Protein AF-A0A957TJ78-F1 (afdb_monomer)

Foldseek 3Di:
DDDDPPPPQPFAQFQNDTERQVVLQVQLCPDPFFDGKGWDWDQDPPGRTAIEMETETPDDDDFVRSQVSSCVVDDPRNGHPYYDYDNDFDADPVRHGPVVVVRVVSVVVD

Nearest PDB structures (foldseek):
  5x8g-assembly1_C  TM=9.051E-01  e=8.554E-11  Bacillus subtilis subsp. subtilis str. 168
  5x8g-assembly2_D  TM=8.966E-01  e=1.352E-10  Bacillus subtilis subsp. subtilis str. 168
  3ipl-assembly2_B  TM=8.909E-01  e=4.927E-09  Staphylococcus aureus subsp. aureus N315
  3ipl-assembly1_A  TM=8.862E-01  e=5.615E-09  Staphylococcus aureus subsp. aureus N315
  1amu-assembly1_A  TM=8.824E-01  e=7.190E-08  Brevibacillus brevis

Mean predicted aligned error: 4.7 Å

Radius of gyration: 13.68 Å; Cα contacts (8 Å, |Δi|>4): 188; chains: 1; bounding box: 36×37×31 Å

Secondary structure (DSSP, 8-state):
-----------EEETTEEE-HHHHHHHHTTSTTEEEEEEEEEEETTTEEEEEEEEEESS---HHHHHHHHHTTS-GGG--SEEEE-S---B-TTS-B-HHHHHHHHHHH-

Solvent-accessible surface area (backbone atoms only — not comparable to full-atom values): 6589 Å² total; per-residue (Å²): 139,86,83,82,83,86,79,73,81,77,56,26,45,33,72,89,40,80,33,58,36,67,62,51,27,58,56,50,58,68,39,88,32,38,71,45,60,47,49,47,60,38,83,34,96,88,36,54,17,41,41,32,35,41,35,19,68,72,49,88,76,52,54,66,58,55,39,50,60,44,48,79,74,42,60,82,84,60,30,55,77,44,60,44,83,42,97,65,81,62,52,45,100,86,67,47,73,43,60,68,60,56,53,52,54,55,61,74,75,108

Structure (mmCIF, N/CA/C/O backbone):
data_AF-A0A957TJ78-F1
#
_entry.id   AF-A0A957TJ78-F1
#
loop_
_atom_site.group_PDB
_atom_site.id
_atom_site.type_symbol
_atom_site.label_atom_id
_atom_site.label_alt_id
_atom_site.label_comp_id
_atom_site.label_asym_id
_atom_site.label_entity_id
_atom_site.label_seq_id
_atom_site.pdbx_PDB_ins_code
_atom_site.Cartn_x
_atom_site.Cartn_y
_atom_site.Cartn_z
_atom_site.occupancy
_atom_site.B_iso_or_equiv
_atom_site.auth_seq_id
_atom_site.auth_comp_id
_atom_site.auth_asym_id
_atom_site.auth_atom_id
_atom_site.pdbx_PDB_model_num
ATOM 1 N N . ASP A 1 1 ? -18.510 22.973 -5.449 1.00 35.25 1 ASP A N 1
ATOM 2 C CA . ASP A 1 1 ? -18.073 22.186 -6.621 1.00 35.25 1 ASP A CA 1
ATOM 3 C C . ASP A 1 1 ? -17.113 21.081 -6.207 1.00 35.25 1 ASP A C 1
ATOM 5 O O . ASP A 1 1 ? -16.081 21.381 -5.622 1.00 35.25 1 ASP A O 1
ATOM 9 N N . PHE A 1 2 ? -17.447 19.814 -6.467 1.00 44.19 2 PHE A N 1
ATOM 10 C CA . PHE A 1 2 ? -16.531 18.683 -6.270 1.00 44.19 2 PHE A CA 1
ATOM 11 C C . PHE A 1 2 ? -16.181 18.100 -7.639 1.00 44.19 2 PHE A C 1
ATOM 13 O O . PHE A 1 2 ? -16.980 17.385 -8.240 1.00 44.19 2 PHE A O 1
ATOM 20 N N . TYR A 1 3 ? -14.987 18.409 -8.140 1.00 41.62 3 TYR A N 1
ATOM 21 C CA . TYR A 1 3 ? -14.452 17.781 -9.344 1.00 41.62 3 TYR A CA 1
ATOM 22 C C . TYR A 1 3 ? -13.660 16.541 -8.932 1.00 41.62 3 TYR A C 1
ATOM 24 O O . TYR A 1 3 ? -12.571 16.631 -8.370 1.00 41.62 3 TYR A O 1
ATOM 32 N N . ILE A 1 4 ? -14.226 15.365 -9.190 1.00 47.16 4 ILE A N 1
ATOM 33 C CA . ILE A 1 4 ? -13.521 14.091 -9.060 1.00 47.16 4 ILE A CA 1
ATOM 34 C C . ILE A 1 4 ? -12.671 13.915 -10.326 1.00 47.16 4 ILE A C 1
ATOM 36 O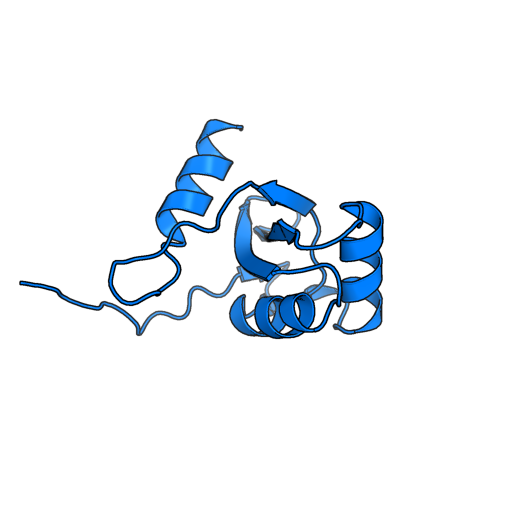 O . ILE A 1 4 ? -13.166 13.478 -11.364 1.00 47.16 4 ILE A O 1
ATOM 40 N N . VAL A 1 5 ? -11.387 14.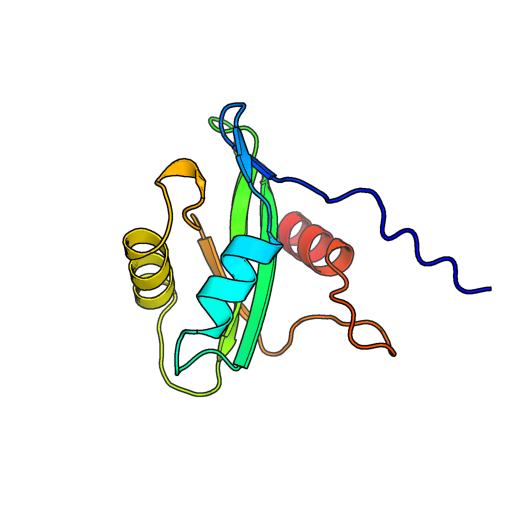266 -10.250 1.00 44.72 5 VAL A N 1
ATOM 41 C CA . VAL A 1 5 ? -10.409 14.025 -11.324 1.00 44.72 5 VAL A CA 1
ATOM 42 C C . VAL A 1 5 ? -9.874 12.593 -11.194 1.00 44.72 5 VAL A C 1
ATOM 44 O O . VAL A 1 5 ? -8.735 12.366 -10.818 1.00 44.72 5 VAL A O 1
ATOM 47 N N . ASP A 1 6 ? -10.726 11.602 -11.452 1.00 48.09 6 ASP A N 1
ATOM 48 C CA . ASP A 1 6 ? -10.409 10.169 -11.290 1.00 48.09 6 ASP A CA 1
ATOM 49 C C . ASP A 1 6 ? -10.192 9.479 -12.646 1.00 48.09 6 ASP A C 1
ATOM 51 O O . ASP A 1 6 ? -10.850 8.498 -12.990 1.00 48.09 6 ASP A O 1
ATOM 55 N N . ARG A 1 7 ? -9.320 10.053 -13.488 1.00 45.44 7 ARG A N 1
ATOM 56 C CA . ARG A 1 7 ? -8.978 9.472 -14.805 1.00 45.44 7 ARG A CA 1
ATOM 57 C C . ARG A 1 7 ? -7.498 9.477 -15.181 1.00 45.44 7 ARG A C 1
ATOM 59 O O . ARG A 1 7 ? -7.171 9.013 -16.269 1.00 45.44 7 ARG A O 1
ATOM 66 N N . LEU A 1 8 ? -6.598 9.891 -14.293 1.00 50.06 8 LEU A N 1
ATOM 67 C CA . LEU A 1 8 ? -5.182 9.556 -14.429 1.00 50.06 8 LEU A CA 1
ATOM 68 C C . LEU A 1 8 ? -4.888 8.477 -13.392 1.00 50.06 8 LEU A C 1
ATOM 70 O O . LEU A 1 8 ? -4.725 8.767 -12.214 1.00 50.06 8 LEU A O 1
ATOM 74 N N . LYS A 1 9 ? -4.904 7.209 -13.813 1.00 58.28 9 LYS A N 1
ATOM 75 C CA . LYS A 1 9 ? -4.356 6.132 -12.986 1.00 58.28 9 LYS A CA 1
ATOM 76 C C . LYS A 1 9 ? -2.888 6.491 -12.761 1.00 58.28 9 LYS A C 1
ATOM 78 O O . LYS A 1 9 ? -2.104 6.413 -13.703 1.00 58.28 9 LYS A O 1
ATOM 83 N N . GLU A 1 10 ? -2.538 6.954 -11.568 1.00 74.44 10 GLU A N 1
ATOM 84 C CA . GLU A 1 10 ? -1.145 7.185 -11.191 1.00 74.44 10 GLU A CA 1
ATOM 85 C C . GLU A 1 10 ? -0.470 5.815 -11.111 1.00 74.44 10 GLU A C 1
ATOM 87 O O . GLU A 1 10 ? -0.676 5.040 -10.178 1.00 74.44 10 GLU A O 1
ATOM 92 N N . LEU A 1 11 ? 0.228 5.463 -12.189 1.00 90.81 11 LEU A N 1
ATOM 93 C CA . LEU A 1 11 ? 0.999 4.236 -12.295 1.00 90.81 11 LEU A CA 1
ATOM 94 C C . LEU A 1 11 ? 2.380 4.493 -11.721 1.00 90.81 11 LEU A C 1
ATOM 96 O O . LEU A 1 11 ? 3.029 5.467 -12.099 1.00 90.81 11 LEU A O 1
ATOM 100 N N . ILE A 1 12 ? 2.826 3.576 -10.872 1.00 94.25 12 ILE A 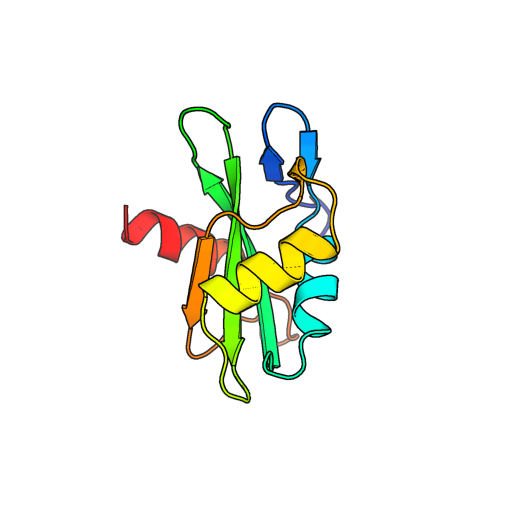N 1
ATOM 101 C CA . ILE A 1 12 ? 4.174 3.594 -10.323 1.00 94.25 12 ILE A CA 1
ATOM 102 C C . ILE A 1 12 ? 5.131 3.169 -11.433 1.00 94.25 12 ILE A C 1
ATOM 104 O O . ILE A 1 12 ? 4.917 2.132 -12.075 1.00 94.25 12 ILE A O 1
ATOM 108 N N . LYS A 1 13 ? 6.166 3.968 -11.677 1.00 94.38 13 LYS A N 1
ATOM 109 C CA . LYS A 1 13 ? 7.149 3.754 -12.747 1.00 94.38 13 LYS A CA 1
ATOM 110 C C . LYS A 1 13 ? 8.405 3.083 -12.193 1.00 94.38 13 LYS A C 1
ATOM 112 O O . LYS A 1 13 ? 9.412 3.736 -11.944 1.00 94.38 13 LYS A O 1
ATOM 117 N N . TYR A 1 14 ? 8.360 1.761 -12.057 1.00 95.69 14 TYR A N 1
ATOM 118 C CA . TYR A 1 14 ? 9.482 0.961 -11.563 1.00 95.69 14 TYR A CA 1
ATOM 119 C C . TYR A 1 14 ? 10.347 0.446 -12.716 1.00 95.69 14 TYR A C 1
ATOM 121 O O . TYR A 1 14 ? 9.914 -0.427 -13.469 1.00 95.69 14 TYR A O 1
ATOM 129 N N . LYS A 1 15 ? 11.583 0.943 -12.858 1.00 93.81 15 LYS A N 1
ATOM 130 C CA . LYS A 1 15 ? 12.551 0.488 -13.885 1.00 93.81 15 LYS A CA 1
ATOM 131 C C . LYS A 1 15 ? 11.955 0.423 -15.305 1.00 93.81 15 LYS A C 1
ATOM 133 O O . LYS A 1 15 ? 12.159 -0.540 -16.040 1.00 93.81 15 LYS A O 1
ATOM 138 N N . GLY A 1 16 ? 11.166 1.435 -15.671 1.00 91.62 16 GLY A N 1
ATOM 139 C CA . GLY A 1 16 ? 10.479 1.519 -16.969 1.00 91.62 16 GLY A CA 1
ATOM 140 C C . GLY A 1 16 ? 9.212 0.660 -17.100 1.00 91.62 16 GLY A C 1
ATOM 141 O O . GLY A 1 16 ? 8.532 0.736 -18.121 1.00 91.62 16 GLY A O 1
ATOM 142 N N . LEU A 1 17 ? 8.859 -0.120 -16.076 1.00 93.94 17 LEU A N 1
ATOM 143 C CA . LEU A 1 17 ? 7.613 -0.878 -15.991 1.00 93.94 17 LEU A CA 1
ATOM 144 C C . LEU A 1 17 ? 6.559 -0.082 -15.223 1.00 93.94 17 LEU A C 1
ATOM 146 O O . LEU A 1 17 ? 6.862 0.632 -14.269 1.00 93.94 17 LEU A O 1
ATOM 150 N N . GLN A 1 18 ?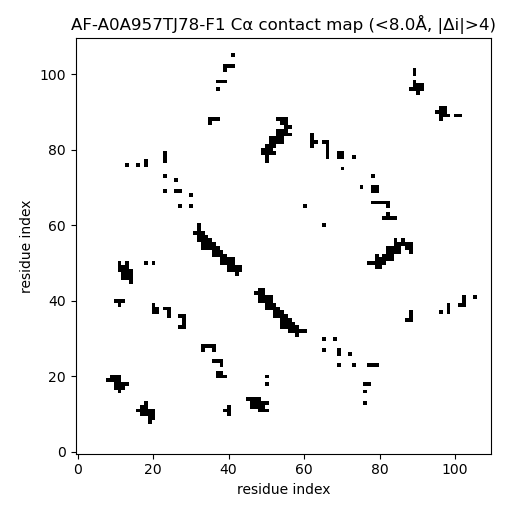 5.303 -0.235 -15.629 1.00 94.06 18 GLN A N 1
ATOM 151 C CA . GLN A 1 18 ? 4.169 0.393 -14.963 1.00 94.06 18 GLN A CA 1
ATOM 152 C C . GLN A 1 18 ? 3.520 -0.585 -13.991 1.00 94.06 18 GLN A C 1
ATOM 154 O O . GLN A 1 18 ? 3.177 -1.713 -14.352 1.00 94.06 18 GLN A O 1
ATOM 159 N N . VAL A 1 19 ? 3.319 -0.130 -12.761 1.00 94.56 19 VAL A N 1
ATOM 160 C CA . VAL A 1 19 ? 2.684 -0.900 -11.696 1.00 94.56 19 VAL A CA 1
ATOM 161 C C . VAL A 1 19 ? 1.443 -0.151 -11.238 1.00 94.56 19 VAL A C 1
ATOM 163 O O . VAL A 1 19 ? 1.510 1.019 -10.871 1.00 94.56 19 VAL A O 1
ATOM 166 N N . ALA A 1 20 ? 0.293 -0.822 -11.275 1.00 94.38 20 ALA A N 1
ATOM 167 C CA . ALA A 1 20 ? -0.960 -0.252 -10.805 1.00 94.38 20 ALA A CA 1
ATOM 168 C C . ALA A 1 20 ? -1.075 -0.425 -9.280 1.00 94.38 20 ALA A C 1
ATOM 170 O O . ALA A 1 20 ? -1.154 -1.568 -8.822 1.00 94.38 20 ALA A O 1
ATOM 171 N N . PRO A 1 21 ? -1.158 0.663 -8.488 1.00 94.56 21 PRO A N 1
ATOM 172 C CA . PRO A 1 21 ? -1.300 0.563 -7.033 1.00 94.56 21 PRO A CA 1
ATOM 173 C C . PRO A 1 21 ? -2.498 -0.290 -6.604 1.00 94.56 21 PRO A C 1
ATOM 175 O O . PRO A 1 21 ? -2.374 -1.144 -5.733 1.00 94.56 21 PRO A O 1
ATOM 178 N N . ALA A 1 22 ? -3.632 -0.126 -7.294 1.00 93.31 22 ALA A N 1
ATOM 179 C CA . ALA A 1 22 ? -4.879 -0.832 -7.004 1.00 93.31 22 ALA A CA 1
ATOM 180 C C . ALA A 1 22 ? -4.756 -2.366 -7.055 1.00 93.31 22 ALA A C 1
ATOM 182 O O . ALA A 1 22 ? -5.464 -3.064 -6.334 1.00 93.31 22 ALA A O 1
ATOM 183 N N . GLU A 1 23 ? -3.859 -2.908 -7.884 1.00 93.88 23 GLU A N 1
ATOM 184 C CA . GLU A 1 23 ? -3.628 -4.357 -7.959 1.00 93.88 23 GLU A CA 1
ATOM 185 C C . GLU A 1 23 ? -2.929 -4.879 -6.694 1.00 93.88 23 GLU A C 1
ATOM 187 O O . GLU A 1 23 ? -3.305 -5.911 -6.131 1.00 93.88 23 GLU A O 1
ATOM 192 N N . ILE A 1 24 ? -1.931 -4.135 -6.213 1.00 96.50 24 ILE A N 1
ATOM 193 C CA . ILE A 1 24 ? -1.200 -4.469 -4.989 1.00 96.50 24 ILE A CA 1
ATOM 194 C C . ILE A 1 24 ? -2.118 -4.295 -3.777 1.00 96.50 24 ILE A C 1
ATOM 196 O O . ILE A 1 24 ? -2.140 -5.156 -2.904 1.00 96.50 24 ILE A O 1
ATOM 200 N N . GLU A 1 25 ? -2.920 -3.231 -3.744 1.00 97.31 25 GLU A N 1
ATOM 201 C CA . GLU A 1 25 ? -3.909 -2.979 -2.687 1.00 97.31 25 GLU A CA 1
ATOM 202 C C . GLU A 1 25 ? -4.936 -4.098 -2.583 1.00 97.31 25 GLU A C 1
ATOM 204 O O . GLU A 1 25 ? -5.166 -4.614 -1.492 1.00 97.31 25 GLU A O 1
ATOM 209 N N . ALA A 1 26 ? -5.508 -4.522 -3.713 1.00 96.56 26 ALA A N 1
ATOM 210 C CA . ALA A 1 26 ? -6.435 -5.646 -3.735 1.00 96.56 26 ALA A CA 1
ATOM 211 C C . ALA A 1 26 ? -5.784 -6.913 -3.164 1.00 96.56 26 ALA A C 1
ATOM 213 O O . ALA A 1 26 ? -6.419 -7.630 -2.396 1.00 96.56 26 ALA A O 1
ATOM 214 N N . THR A 1 27 ? -4.506 -7.151 -3.477 1.00 97.50 27 THR A N 1
ATOM 215 C CA . THR A 1 27 ? -3.744 -8.280 -2.926 1.00 97.50 27 THR A CA 1
ATOM 216 C C . THR A 1 27 ? -3.513 -8.123 -1.418 1.00 97.50 27 THR A C 1
ATOM 218 O O . THR A 1 27 ? -3.764 -9.066 -0.672 1.00 97.50 27 THR A O 1
ATOM 221 N N . LEU A 1 28 ? -3.102 -6.942 -0.942 1.00 97.81 28 LEU A N 1
ATOM 222 C CA . LEU A 1 28 ? -2.910 -6.639 0.486 1.00 97.81 28 LEU A CA 1
ATOM 223 C C . LEU A 1 28 ? -4.191 -6.873 1.294 1.00 97.81 28 LEU A C 1
ATOM 225 O O . LEU A 1 28 ? -4.143 -7.486 2.356 1.00 97.81 28 LEU A O 1
ATOM 229 N N . LEU A 1 29 ? -5.343 -6.461 0.765 1.00 97.81 29 LEU A N 1
ATOM 230 C CA . LEU A 1 29 ? -6.641 -6.636 1.422 1.00 97.81 29 LEU A CA 1
ATOM 231 C C . LEU A 1 29 ? -7.081 -8.106 1.544 1.00 97.81 29 LEU A C 1
ATOM 233 O O . LEU A 1 29 ? -8.008 -8.399 2.299 1.00 97.81 29 LEU A O 1
ATOM 237 N N . THR A 1 30 ? -6.413 -9.042 0.860 1.00 97.81 30 THR A N 1
ATOM 238 C CA . THR A 1 30 ? -6.628 -10.485 1.076 1.00 97.81 30 THR A CA 1
ATOM 239 C C . THR A 1 30 ? -5.888 -11.033 2.301 1.00 97.81 30 THR A C 1
ATOM 241 O O . THR A 1 30 ? -6.172 -12.150 2.734 1.00 97.81 30 THR A O 1
ATOM 244 N N . HIS A 1 31 ? -4.956 -10.273 2.887 1.00 97.75 31 HIS A N 1
ATOM 245 C CA . HIS A 1 31 ? -4.252 -10.683 4.097 1.00 97.75 31 HIS A CA 1
ATOM 246 C C . HIS A 1 31 ? -5.194 -10.620 5.316 1.00 97.75 31 HIS A C 1
ATOM 248 O O . HIS A 1 31 ? -5.784 -9.568 5.583 1.00 97.75 31 HIS A O 1
ATOM 254 N N . PRO A 1 32 ? -5.316 -11.691 6.123 1.00 97.44 32 PRO A N 1
ATOM 255 C CA . PRO A 1 32 ? -6.298 -11.756 7.210 1.00 97.44 32 PRO A CA 1
ATOM 256 C C . PRO A 1 32 ? -6.069 -10.712 8.310 1.00 97.44 32 PRO A C 1
ATOM 258 O O . PRO A 1 32 ? -7.030 -10.284 8.942 1.00 97.44 32 PRO A O 1
ATOM 261 N N . ALA A 1 33 ? -4.829 -10.262 8.516 1.00 98.19 33 ALA A N 1
ATOM 262 C CA . ALA A 1 33 ? -4.501 -9.228 9.500 1.00 98.19 33 ALA A CA 1
ATOM 263 C C . ALA A 1 33 ? -4.656 -7.781 8.986 1.00 98.19 33 ALA A C 1
ATOM 265 O O . ALA A 1 33 ? -4.494 -6.856 9.776 1.00 98.19 33 ALA A O 1
ATOM 266 N N . ILE A 1 34 ? -4.969 -7.553 7.702 1.00 98.50 34 ILE A N 1
ATOM 267 C CA . ILE A 1 34 ? -5.084 -6.200 7.128 1.00 98.50 34 ILE A CA 1
ATOM 268 C C . ILE A 1 34 ? -6.560 -5.773 7.078 1.00 98.50 34 ILE A C 1
ATOM 270 O O . ILE A 1 34 ? -7.434 -6.501 6.597 1.00 98.50 34 ILE A O 1
ATOM 274 N N . ALA A 1 35 ? -6.851 -4.590 7.617 1.00 98.19 35 ALA A N 1
ATOM 275 C CA . ALA A 1 35 ? -8.158 -3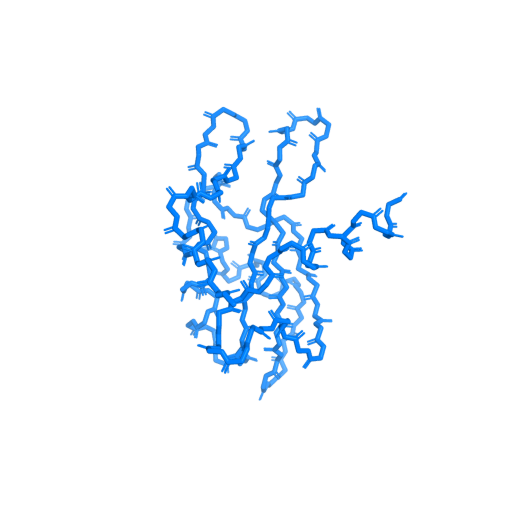.935 7.544 1.00 98.19 35 ALA A CA 1
ATOM 276 C C . ALA A 1 35 ? -8.277 -3.025 6.323 1.00 98.19 35 ALA A C 1
ATOM 278 O O . ALA A 1 35 ? -9.331 -2.986 5.692 1.00 98.19 35 ALA A O 1
ATOM 279 N N . ASP A 1 36 ? -7.214 -2.290 6.011 1.00 97.94 36 ASP A N 1
ATOM 280 C CA . ASP A 1 36 ? -7.204 -1.288 4.953 1.00 97.94 36 ASP A CA 1
ATOM 281 C C . ASP A 1 36 ? -5.788 -1.130 4.399 1.00 97.94 36 ASP A C 1
ATOM 283 O O . ASP A 1 36 ? -4.809 -1.378 5.110 1.00 97.94 36 ASP A O 1
ATOM 287 N N . ALA A 1 37 ? -5.671 -0.727 3.137 1.00 98.06 37 ALA A N 1
ATOM 288 C CA . ALA A 1 37 ? -4.380 -0.584 2.480 1.00 98.06 37 ALA A CA 1
ATOM 289 C C . ALA A 1 37 ? -4.407 0.503 1.405 1.00 98.06 37 ALA A C 1
ATOM 291 O O . ALA A 1 37 ? -5.400 0.680 0.698 1.00 98.06 37 ALA A O 1
ATOM 292 N N . ALA A 1 38 ? -3.280 1.192 1.256 1.00 97.88 38 ALA A N 1
ATOM 293 C CA . ALA A 1 38 ? -3.026 2.121 0.166 1.00 97.88 38 ALA A CA 1
ATOM 294 C C . ALA A 1 38 ? -1.574 1.990 -0.298 1.00 97.88 38 ALA A C 1
ATOM 296 O O . ALA A 1 38 ? -0.675 1.793 0.511 1.00 97.88 38 ALA A O 1
ATOM 297 N N . VAL A 1 39 ? -1.332 2.109 -1.598 1.00 97.38 39 VAL A N 1
ATOM 298 C CA . VAL A 1 39 ? -0.002 1.979 -2.202 1.00 97.38 39 VAL A CA 1
ATOM 299 C C . VAL A 1 39 ? 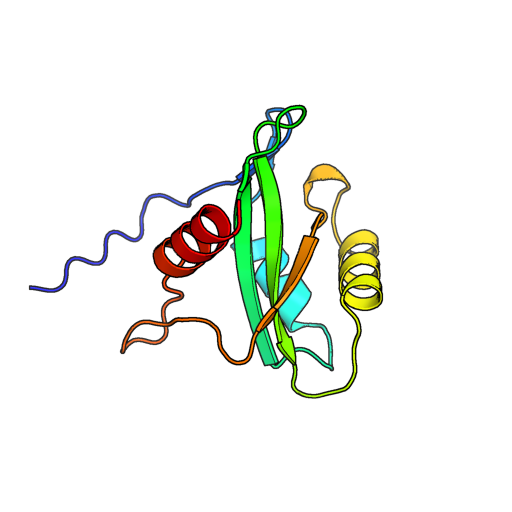0.346 3.243 -2.982 1.00 97.38 39 VAL A C 1
ATOM 301 O O . VAL A 1 39 ? -0.471 3.771 -3.735 1.00 97.38 39 VAL A O 1
ATOM 304 N N . ILE A 1 40 ? 1.568 3.735 -2.821 1.00 96.12 40 ILE A N 1
ATOM 305 C CA . ILE A 1 40 ? 2.097 4.876 -3.578 1.00 96.12 40 ILE A CA 1
ATOM 306 C C . ILE A 1 40 ? 3.405 4.496 -4.271 1.00 96.12 40 ILE A C 1
ATOM 308 O O . ILE A 1 40 ? 4.041 3.499 -3.921 1.00 96.1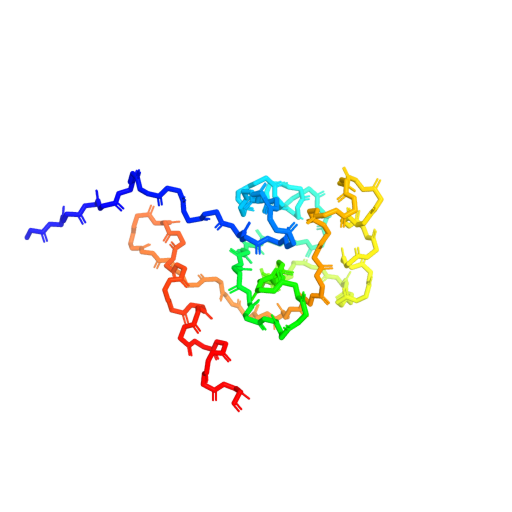2 40 ILE A O 1
ATOM 312 N N . GLY A 1 41 ? 3.809 5.308 -5.246 1.00 95.75 41 GLY A N 1
ATOM 313 C CA . GLY A 1 41 ? 5.184 5.315 -5.732 1.00 95.75 41 GLY A CA 1
ATOM 314 C C . GLY A 1 41 ? 6.034 6.170 -4.802 1.00 95.75 41 GLY A C 1
ATOM 315 O O . GLY A 1 41 ? 5.739 7.348 -4.615 1.00 95.75 41 GLY A O 1
ATOM 316 N N . LYS A 1 42 ? 7.063 5.573 -4.209 1.00 95.62 42 LYS A N 1
ATOM 317 C CA . LYS A 1 42 ? 8.111 6.280 -3.473 1.00 95.62 42 LYS A CA 1
ATOM 318 C C . LYS A 1 42 ? 9.291 6.507 -4.411 1.00 95.62 42 LYS A C 1
ATOM 320 O O . LYS A 1 42 ? 9.665 5.581 -5.126 1.00 95.62 42 LYS A O 1
ATOM 325 N N . ALA A 1 43 ? 9.862 7.709 -4.409 1.00 94.75 43 ALA A N 1
ATOM 326 C CA . ALA A 1 43 ? 11.033 8.018 -5.223 1.00 94.75 43 ALA A CA 1
ATOM 327 C C . ALA A 1 43 ? 12.225 7.130 -4.830 1.00 94.75 43 ALA A C 1
ATOM 329 O O . ALA A 1 43 ? 12.483 6.917 -3.644 1.00 94.75 43 ALA A O 1
ATOM 330 N N . ASP A 1 44 ? 12.933 6.621 -5.833 1.00 95.56 44 ASP A N 1
ATOM 331 C CA . ASP A 1 44 ? 14.085 5.736 -5.673 1.00 95.56 44 ASP A CA 1
ATOM 332 C C . ASP A 1 44 ? 15.150 6.098 -6.715 1.00 95.56 44 ASP A C 1
ATOM 334 O O . ASP A 1 44 ? 14.846 6.204 -7.905 1.00 95.56 44 ASP A O 1
ATOM 338 N N . GLU A 1 45 ? 16.392 6.307 -6.277 1.00 93.44 45 GLU A N 1
ATOM 339 C CA . GLU A 1 45 ? 17.473 6.796 -7.146 1.00 93.44 45 GLU A CA 1
ATOM 340 C C . GLU A 1 45 ? 17.832 5.811 -8.270 1.00 93.44 45 GLU A C 1
ATOM 342 O O . GLU A 1 45 ? 18.223 6.231 -9.360 1.00 93.44 45 GLU A O 1
ATOM 347 N N . GLU A 1 46 ? 17.668 4.504 -8.043 1.00 93.12 46 GLU A N 1
ATOM 348 C CA . GLU A 1 46 ? 18.045 3.462 -9.004 1.00 93.12 46 GLU A CA 1
ATOM 349 C C . GLU A 1 46 ? 16.863 2.981 -9.856 1.00 93.12 46 GLU A C 1
ATOM 351 O O . GLU A 1 46 ? 17.022 2.600 -11.021 1.00 93.12 46 GLU A O 1
ATOM 356 N N . ALA A 1 47 ? 15.666 2.934 -9.274 1.00 92.62 47 ALA A N 1
ATOM 357 C CA . ALA A 1 47 ? 14.466 2.391 -9.898 1.00 92.62 47 ALA A CA 1
ATOM 358 C C . ALA A 1 47 ? 13.520 3.462 -10.459 1.00 92.62 47 ALA A C 1
ATOM 360 O O . ALA A 1 47 ? 12.578 3.102 -11.176 1.00 92.62 47 ALA A O 1
ATOM 361 N N . GLY A 1 48 ? 13.761 4.740 -10.158 1.00 94.94 48 GLY A N 1
ATOM 362 C CA . GLY A 1 48 ? 12.848 5.853 -10.410 1.00 94.94 48 GLY A CA 1
ATOM 363 C C . GLY A 1 48 ? 11.775 5.927 -9.328 1.00 94.94 48 GLY A C 1
ATOM 364 O O . GLY A 1 48 ? 11.755 6.857 -8.524 1.00 94.94 48 GLY A O 1
ATOM 365 N N . GLU A 1 49 ? 10.905 4.919 -9.281 1.00 95.62 49 GLU A N 1
ATOM 366 C CA . GLU A 1 49 ? 9.921 4.756 -8.213 1.00 95.62 49 GLU A CA 1
ATOM 367 C C . GLU A 1 49 ? 9.834 3.304 -7.751 1.00 95.62 49 GLU A C 1
ATOM 369 O O . GLU A 1 49 ? 9.911 2.377 -8.559 1.00 95.62 49 GLU A O 1
ATOM 374 N N . VAL A 1 50 ? 9.579 3.096 -6.462 1.00 96.75 50 VAL A N 1
ATOM 375 C CA . VAL A 1 50 ? 9.283 1.789 -5.870 1.00 96.75 50 VAL A CA 1
ATOM 376 C C . VAL A 1 50 ? 7.897 1.775 -5.222 1.00 96.75 50 VAL A C 1
ATOM 378 O O . VAL A 1 50 ? 7.494 2.774 -4.625 1.00 96.75 50 VAL A O 1
ATOM 381 N N . PRO A 1 51 ? 7.144 0.659 -5.285 1.00 97.25 51 PRO A N 1
ATOM 382 C CA . PRO A 1 51 ? 5.886 0.563 -4.557 1.00 97.25 51 PRO A CA 1
ATOM 383 C C . PRO A 1 51 ? 6.117 0.556 -3.042 1.00 97.25 51 PRO A C 1
ATOM 385 O O . PRO A 1 51 ? 6.761 -0.358 -2.515 1.00 97.25 51 PRO A O 1
ATOM 388 N N . LYS A 1 52 ? 5.546 1.540 -2.345 1.00 97.69 52 LYS A N 1
ATOM 389 C CA . LYS A 1 52 ? 5.442 1.586 -0.880 1.00 97.69 52 LYS A CA 1
ATOM 390 C C . LYS A 1 52 ? 3.987 1.386 -0.473 1.00 97.69 52 LYS A C 1
ATOM 392 O O . LYS A 1 52 ? 3.094 1.996 -1.061 1.00 97.69 52 LYS A O 1
ATOM 397 N N . ALA A 1 53 ? 3.748 0.531 0.516 1.00 98.31 53 ALA A N 1
ATOM 398 C CA . ALA A 1 53 ? 2.416 0.273 1.046 1.00 98.31 53 ALA A CA 1
ATOM 399 C C . ALA A 1 53 ? 2.237 0.902 2.428 1.00 98.31 53 ALA A C 1
ATOM 401 O O . ALA A 1 53 ? 3.078 0.750 3.307 1.00 98.31 53 ALA A O 1
ATOM 402 N N . PHE A 1 54 ? 1.089 1.531 2.625 1.00 98.50 54 PHE A N 1
ATOM 403 C CA . PHE A 1 54 ? 0.544 1.896 3.919 1.00 98.50 54 PHE A CA 1
ATOM 404 C C . PHE A 1 54 ? -0.547 0.897 4.274 1.00 98.50 54 PHE A C 1
ATOM 406 O O . PHE A 1 54 ? -1.419 0.610 3.446 1.00 98.50 54 PHE A O 1
ATOM 413 N N . VAL A 1 55 ? -0.504 0.361 5.487 1.00 98.56 55 VAL A N 1
ATOM 414 C CA . VAL A 1 55 ? -1.439 -0.674 5.935 1.00 98.56 55 VAL A CA 1
ATOM 415 C C . VAL A 1 55 ? -2.031 -0.322 7.290 1.00 98.56 55 VAL A C 1
ATOM 417 O O . VAL A 1 55 ? -1.342 0.178 8.177 1.00 98.56 55 VAL A O 1
ATOM 420 N N . VAL A 1 56 ? -3.316 -0.622 7.452 1.00 98.62 56 VAL A N 1
ATOM 421 C CA . VAL A 1 56 ? -4.013 -0.589 8.740 1.00 98.62 56 VAL A CA 1
ATOM 422 C C . VAL A 1 56 ? -4.255 -2.027 9.159 1.00 98.62 56 VAL A C 1
ATOM 424 O O . VAL A 1 56 ? -4.827 -2.815 8.399 1.00 98.62 56 VAL A O 1
ATOM 427 N N . LEU A 1 57 ? -3.824 -2.380 10.363 1.00 98.44 57 LEU A N 1
ATOM 428 C CA . LEU A 1 57 ? -3.966 -3.732 10.886 1.00 98.44 57 LEU A CA 1
ATOM 429 C C . LEU A 1 57 ? -5.290 -3.918 11.636 1.00 98.44 57 LEU A C 1
ATOM 431 O O . LEU A 1 57 ? -5.775 -3.017 12.314 1.00 98.44 57 LEU A O 1
ATOM 435 N N . LYS A 1 58 ? -5.851 -5.123 11.531 1.00 97.81 58 LYS A N 1
ATOM 436 C CA . LYS A 1 58 ? -6.951 -5.650 12.368 1.00 97.81 58 LYS A CA 1
ATOM 437 C C . LYS A 1 58 ? -6.559 -6.916 13.135 1.00 97.81 58 LYS A C 1
ATOM 439 O O . LYS A 1 58 ? -7.409 -7.571 13.728 1.00 97.81 58 LYS A O 1
ATOM 444 N N . GLY A 1 59 ? -5.286 -7.284 13.067 1.00 95.88 59 GLY A N 1
ATOM 445 C CA . GLY A 1 59 ? -4.680 -8.425 13.738 1.00 95.88 59 GLY A CA 1
ATOM 446 C C . GLY A 1 59 ? -3.171 -8.221 13.819 1.00 95.88 59 GLY A C 1
ATOM 447 O O . GLY A 1 59 ? -2.667 -7.156 13.468 1.00 95.88 59 GLY A O 1
ATOM 448 N N . GLU A 1 60 ? -2.448 -9.239 14.261 1.00 95.94 60 GLU A N 1
ATOM 449 C CA . GLU A 1 60 ? -0.994 -9.170 14.389 1.00 95.94 60 GLU A CA 1
ATOM 450 C C . GLU A 1 60 ? -0.319 -9.505 13.055 1.00 95.94 60 GLU A C 1
ATOM 452 O O . GLU A 1 60 ? -0.582 -10.548 12.457 1.00 95.94 60 GLU A O 1
ATOM 457 N N . ALA A 1 61 ? 0.517 -8.588 12.572 1.00 97.19 61 ALA A N 1
ATOM 458 C CA . ALA A 1 61 ? 1.418 -8.796 11.446 1.00 97.19 61 ALA A CA 1
ATOM 459 C C . ALA A 1 61 ? 2.529 -7.743 11.480 1.00 97.19 61 ALA A C 1
ATOM 461 O O . ALA A 1 61 ? 2.309 -6.585 11.841 1.00 97.19 61 ALA A O 1
ATOM 462 N N . THR A 1 62 ? 3.720 -8.134 11.057 1.00 97.81 62 THR A N 1
ATOM 463 C CA . THR A 1 62 ? 4.869 -7.249 10.884 1.00 97.81 62 THR A CA 1
ATOM 464 C C . THR A 1 62 ? 4.971 -6.761 9.440 1.00 97.81 62 THR A C 1
ATOM 466 O O . THR A 1 62 ? 4.483 -7.393 8.501 1.00 97.81 62 THR A O 1
ATOM 469 N N . ALA A 1 63 ? 5.677 -5.648 9.233 1.00 97.38 63 ALA A N 1
ATOM 470 C CA . ALA A 1 63 ? 5.987 -5.149 7.894 1.00 97.38 63 ALA A CA 1
ATOM 471 C C . ALA A 1 63 ? 6.683 -6.216 7.020 1.00 97.38 63 ALA A C 1
ATOM 473 O O . ALA A 1 63 ? 6.341 -6.381 5.850 1.00 97.38 63 ALA A O 1
ATOM 474 N N . ALA A 1 64 ? 7.608 -6.990 7.599 1.00 97.62 64 ALA A N 1
ATOM 475 C CA . ALA A 1 64 ? 8.347 -8.040 6.898 1.0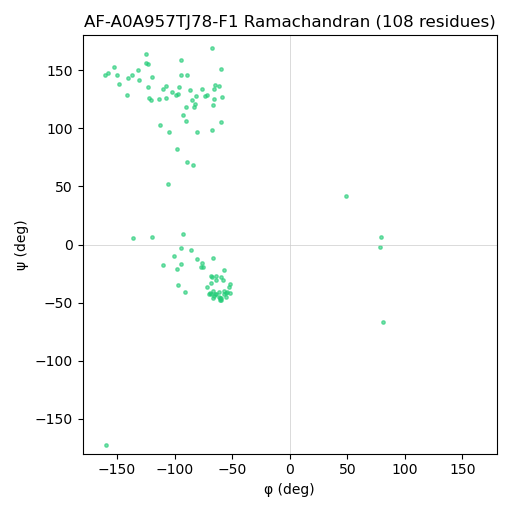0 97.62 64 ALA A CA 1
ATOM 476 C C . ALA A 1 64 ? 7.455 -9.212 6.447 1.00 97.62 64 ALA A C 1
ATOM 478 O O . ALA A 1 64 ? 7.603 -9.709 5.325 1.00 97.62 64 ALA A O 1
ATOM 479 N N . GLU A 1 65 ? 6.504 -9.631 7.286 1.00 97.75 65 GLU A N 1
ATOM 480 C CA . GLU A 1 65 ? 5.526 -10.669 6.932 1.00 97.75 65 GLU A CA 1
ATOM 481 C C . GLU A 1 65 ? 4.623 -10.205 5.788 1.00 97.75 65 GLU A C 1
ATOM 483 O O . GLU A 1 65 ? 4.413 -10.943 4.827 1.00 97.75 65 GLU A O 1
ATOM 488 N N . ILE A 1 66 ? 4.162 -8.951 5.831 1.00 97.81 66 ILE A N 1
ATOM 489 C CA . ILE A 1 66 ? 3.318 -8.366 4.780 1.00 97.81 66 ILE A CA 1
ATOM 490 C C . ILE A 1 66 ? 4.083 -8.257 3.454 1.00 97.81 66 ILE A C 1
ATOM 492 O O . ILE A 1 66 ? 3.549 -8.596 2.394 1.00 97.81 66 ILE A O 1
ATOM 496 N N . MET A 1 67 ? 5.349 -7.831 3.492 1.00 98.00 67 MET A N 1
ATOM 497 C CA . MET A 1 67 ? 6.201 -7.787 2.299 1.00 98.00 67 MET A CA 1
ATOM 498 C C . MET A 1 67 ? 6.406 -9.180 1.697 1.00 98.00 67 MET A C 1
ATOM 500 O O . MET A 1 67 ? 6.270 -9.343 0.481 1.00 98.00 67 MET A O 1
ATOM 504 N N . THR A 1 68 ? 6.685 -10.183 2.534 1.00 98.00 68 THR A N 1
ATOM 505 C CA . THR A 1 68 ? 6.826 -11.585 2.106 1.00 98.00 68 THR A CA 1
ATOM 506 C C . THR A 1 68 ? 5.532 -12.097 1.476 1.00 98.00 68 THR A C 1
ATOM 508 O O . THR A 1 68 ? 5.552 -12.608 0.356 1.00 98.00 68 THR A O 1
ATOM 511 N N . PHE A 1 69 ? 4.392 -11.859 2.129 1.00 97.69 69 PHE A N 1
ATOM 512 C CA . PHE A 1 69 ? 3.075 -12.256 1.637 1.00 97.69 69 PHE A CA 1
ATOM 513 C C . PHE A 1 69 ? 2.785 -11.720 0.229 1.00 97.69 69 PHE A C 1
ATOM 515 O O . PHE A 1 69 ? 2.317 -12.466 -0.638 1.00 97.69 69 PHE A O 1
ATOM 522 N N . ILE A 1 70 ? 3.084 -10.443 -0.027 1.00 97.06 70 ILE A N 1
ATOM 523 C CA . ILE A 1 70 ? 2.922 -9.852 -1.361 1.00 97.06 70 ILE A CA 1
ATOM 524 C C . ILE A 1 70 ? 3.932 -10.435 -2.348 1.00 97.06 70 ILE A C 1
ATOM 526 O O . ILE A 1 70 ? 3.562 -10.761 -3.477 1.00 97.06 70 ILE A O 1
ATOM 530 N N . ALA A 1 71 ? 5.191 -10.604 -1.943 1.00 97.00 71 ALA A N 1
ATOM 531 C CA . ALA A 1 71 ? 6.261 -11.076 -2.818 1.00 97.00 71 ALA A CA 1
ATOM 532 C C . ALA A 1 71 ? 6.019 -12.467 -3.427 1.00 97.00 71 ALA A C 1
ATOM 534 O O . ALA A 1 71 ? 6.509 -12.727 -4.533 1.00 97.00 71 ALA A O 1
ATOM 535 N N . GLU A 1 72 ? 5.262 -13.318 -2.734 1.00 97.44 72 GLU A N 1
ATOM 536 C CA . GLU A 1 72 ? 4.830 -14.647 -3.185 1.00 97.44 72 GLU A CA 1
ATOM 537 C C . GLU A 1 72 ? 3.667 -14.618 -4.191 1.00 97.44 72 GLU A C 1
ATOM 539 O O . GLU A 1 72 ? 3.440 -15.599 -4.894 1.00 97.44 72 GLU A O 1
ATOM 544 N N . ARG A 1 73 ? 2.912 -13.513 -4.260 1.00 96.81 73 ARG A N 1
ATOM 545 C CA . ARG A 1 73 ? 1.643 -13.417 -5.012 1.00 96.81 73 ARG A CA 1
ATOM 546 C C . ARG A 1 73 ? 1.725 -12.542 -6.254 1.00 96.81 73 ARG A C 1
ATOM 548 O O . ARG A 1 73 ? 0.865 -12.642 -7.125 1.00 96.81 73 ARG A O 1
ATOM 555 N N . VAL A 1 74 ? 2.745 -11.691 -6.351 1.00 95.00 74 VAL A N 1
ATOM 556 C CA . VAL A 1 74 ? 2.910 -10.756 -7.469 1.00 95.00 74 VAL A CA 1
ATOM 557 C C . VAL A 1 74 ? 4.263 -10.917 -8.156 1.00 95.00 74 VAL A C 1
ATOM 559 O O . VAL A 1 74 ? 5.250 -11.367 -7.570 1.00 95.00 74 VAL A O 1
ATOM 562 N N . ALA A 1 75 ? 4.328 -10.500 -9.421 1.00 96.06 75 ALA A N 1
ATOM 563 C CA . ALA A 1 75 ? 5.573 -10.486 -10.181 1.00 96.06 75 ALA A CA 1
ATOM 564 C C . ALA A 1 75 ? 6.642 -9.593 -9.507 1.00 96.06 75 ALA A C 1
ATOM 566 O O . ALA A 1 75 ? 6.290 -8.586 -8.887 1.00 96.06 75 ALA A O 1
ATOM 567 N N . PRO A 1 76 ? 7.952 -9.876 -9.674 1.00 95.94 76 PRO A N 1
ATOM 568 C CA . PRO A 1 76 ? 9.027 -9.170 -8.966 1.00 95.94 76 PRO A CA 1
ATOM 569 C C . PRO A 1 76 ? 8.994 -7.638 -9.042 1.00 95.94 76 PRO A C 1
ATOM 571 O O . PRO A 1 76 ? 9.351 -6.980 -8.065 1.00 95.94 76 PRO A O 1
ATOM 574 N N . HIS A 1 77 ? 8.549 -7.073 -10.168 1.00 94.00 77 HIS A N 1
ATOM 575 C CA . HIS A 1 77 ? 8.449 -5.627 -10.387 1.00 94.00 77 HIS A CA 1
ATOM 576 C C . HIS A 1 77 ? 7.259 -4.967 -9.667 1.00 94.00 77 HIS A C 1
ATOM 578 O O . HIS A 1 77 ? 7.283 -3.763 -9.461 1.00 94.00 77 HIS A O 1
ATOM 584 N N . LYS A 1 78 ? 6.240 -5.737 -9.257 1.00 95.19 78 LYS A N 1
ATOM 585 C CA . LYS A 1 78 ? 5.070 -5.246 -8.501 1.00 95.19 78 LYS A CA 1
ATOM 586 C C . LYS A 1 78 ? 5.229 -5.393 -6.989 1.00 95.19 78 LYS A C 1
ATOM 588 O O . LYS A 1 78 ? 4.335 -5.034 -6.232 1.00 95.19 78 LYS A O 1
ATOM 593 N N . ARG A 1 79 ? 6.331 -5.987 -6.535 1.00 97.06 79 ARG A N 1
ATOM 594 C CA . ARG A 1 79 ? 6.567 -6.219 -5.112 1.00 97.06 79 ARG A CA 1
ATOM 595 C C . ARG A 1 79 ? 6.703 -4.891 -4.377 1.00 97.06 79 ARG A C 1
ATOM 597 O O . ARG A 1 79 ? 7.417 -4.000 -4.831 1.00 97.06 79 ARG A O 1
ATOM 604 N N . VAL A 1 80 ? 6.071 -4.821 -3.214 1.00 97.06 80 VAL A N 1
ATOM 605 C CA . VAL A 1 80 ? 6.250 -3.724 -2.266 1.00 97.06 80 VAL A CA 1
ATOM 606 C C . VAL A 1 80 ? 7.682 -3.754 -1.728 1.00 97.06 80 VAL A C 1
ATOM 608 O O . VAL A 1 80 ? 8.200 -4.824 -1.397 1.00 97.06 80 VAL A O 1
ATOM 611 N N . ARG A 1 81 ? 8.337 -2.590 -1.690 1.00 96.38 81 ARG A N 1
ATOM 612 C CA . ARG A 1 81 ? 9.701 -2.419 -1.156 1.00 96.38 81 ARG A CA 1
ATOM 613 C C . ARG A 1 81 ? 9.723 -1.899 0.269 1.00 96.38 81 ARG A C 1
ATOM 615 O O . ARG A 1 81 ? 10.701 -2.127 0.966 1.00 96.38 81 ARG A O 1
ATOM 622 N N . GLU A 1 82 ? 8.638 -1.270 0.698 1.00 97.38 82 GLU A N 1
ATOM 623 C CA . GLU A 1 82 ? 8.506 -0.716 2.036 1.00 97.38 82 GLU A CA 1
ATOM 624 C C . GLU A 1 82 ? 7.051 -0.793 2.496 1.00 97.38 82 GLU A C 1
ATOM 626 O O . GLU A 1 82 ? 6.134 -0.525 1.716 1.00 97.38 82 GLU A O 1
ATOM 631 N N . VAL A 1 83 ? 6.844 -1.172 3.756 1.00 98.25 83 VAL A N 1
ATOM 632 C CA . VAL A 1 83 ? 5.527 -1.213 4.394 1.00 98.25 83 VAL A CA 1
ATOM 633 C C . VAL A 1 83 ? 5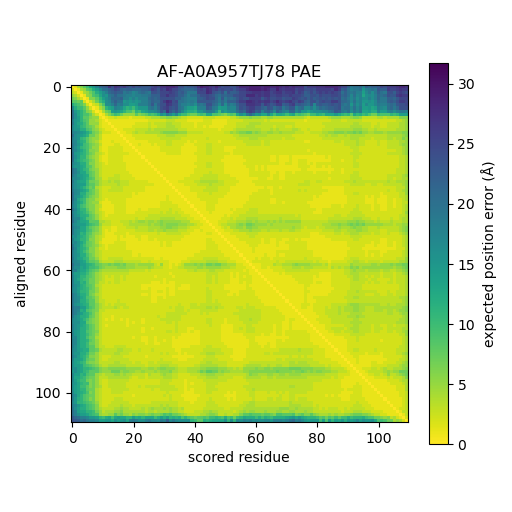.558 -0.327 5.627 1.00 98.25 83 VAL A C 1
ATOM 635 O O . VAL A 1 83 ? 6.386 -0.529 6.513 1.00 98.25 83 VAL A O 1
ATOM 638 N N . GLU A 1 84 ? 4.620 0.607 5.700 1.00 98.06 84 GLU A N 1
ATOM 639 C CA . GLU A 1 84 ? 4.383 1.441 6.871 1.00 98.06 84 GLU A CA 1
ATOM 640 C C . GLU A 1 84 ? 3.021 1.101 7.477 1.00 98.06 84 GLU A C 1
ATOM 642 O O . GLU A 1 84 ? 1.992 1.113 6.797 1.00 98.06 84 GLU A O 1
ATOM 647 N N . ILE A 1 85 ? 3.014 0.769 8.766 1.00 98.25 85 ILE A N 1
ATOM 648 C CA . ILE A 1 85 ? 1.785 0.487 9.505 1.00 98.25 85 ILE A CA 1
ATOM 649 C C . ILE A 1 85 ? 1.292 1.805 10.098 1.00 98.25 85 ILE A C 1
ATOM 651 O O . ILE A 1 85 ? 1.982 2.410 10.917 1.00 98.25 85 ILE A O 1
ATOM 655 N N . ILE A 1 86 ? 0.097 2.234 9.696 1.00 97.81 86 ILE A N 1
ATOM 656 C CA . ILE A 1 86 ? -0.501 3.504 10.121 1.00 97.81 86 ILE A CA 1
ATOM 657 C C . ILE A 1 86 ? -1.868 3.271 10.775 1.00 97.81 86 ILE A C 1
ATOM 659 O O . ILE A 1 86 ? -2.524 2.266 10.493 1.00 97.81 86 ILE A O 1
ATOM 663 N N . PRO A 1 87 ? -2.337 4.184 11.645 1.00 97.12 87 PRO A N 1
ATOM 664 C CA . PRO A 1 87 ? -3.617 4.004 12.329 1.00 97.12 87 PRO A CA 1
ATOM 665 C C . PRO A 1 87 ? -4.828 4.081 11.388 1.00 97.12 87 PRO A C 1
ATOM 667 O O . PRO A 1 87 ? -5.858 3.482 11.681 1.00 97.12 87 PRO A O 1
ATOM 670 N N . GLN A 1 88 ? -4.732 4.812 10.270 1.00 97.38 88 GLN A N 1
ATOM 671 C CA . GLN A 1 88 ? -5.815 4.934 9.290 1.00 97.38 88 GLN A CA 1
ATOM 672 C C . GLN A 1 88 ? -5.304 5.351 7.907 1.00 97.38 88 GLN A C 1
ATOM 674 O O . GLN A 1 88 ? -4.376 6.152 7.808 1.00 97.38 88 GLN A O 1
ATOM 679 N N . ILE A 1 89 ? -5.963 4.889 6.839 1.00 97.88 89 ILE A N 1
ATOM 680 C CA . ILE A 1 89 ? -5.752 5.421 5.486 1.00 97.88 89 ILE A CA 1
ATOM 681 C C . ILE A 1 89 ? -6.579 6.708 5.317 1.00 97.88 89 ILE A C 1
ATOM 683 O O . ILE A 1 89 ? -7.795 6.674 5.532 1.00 97.88 89 ILE A O 1
ATOM 687 N N . PRO A 1 90 ? -5.985 7.838 4.886 1.00 96.06 90 PRO A N 1
ATOM 688 C CA . PRO A 1 90 ? -6.735 9.061 4.636 1.00 96.06 90 PRO A CA 1
ATOM 689 C C . PRO A 1 90 ? -7.691 8.865 3.456 1.00 96.06 90 PRO A C 1
ATOM 691 O O . PRO A 1 90 ? -7.288 8.492 2.349 1.00 96.06 90 PRO A O 1
ATOM 694 N N . LYS A 1 91 ? -8.978 9.131 3.687 1.00 95.00 91 LYS A N 1
ATOM 695 C CA . LYS A 1 91 ? -10.050 8.956 2.703 1.00 95.00 91 LYS A CA 1
ATOM 696 C C . LYS A 1 91 ? -10.942 10.193 2.632 1.00 95.00 91 LYS A C 1
ATOM 698 O O . LYS A 1 91 ? -11.110 10.911 3.613 1.00 95.00 91 LYS A O 1
ATOM 703 N N . SER A 1 92 ? -11.519 10.448 1.460 1.00 93.12 92 SER A N 1
ATOM 704 C CA . SER A 1 92 ? -12.548 11.472 1.279 1.00 93.12 92 SER A CA 1
ATOM 705 C C . SER A 1 92 ? -13.837 11.082 2.011 1.00 93.12 92 SER A C 1
ATOM 707 O O . SER A 1 92 ? -14.032 9.921 2.373 1.00 93.12 92 SER A O 1
ATOM 709 N N . ALA A 1 93 ? -14.784 12.017 2.126 1.00 91.25 93 ALA A N 1
ATOM 710 C CA . ALA A 1 93 ? -16.125 11.728 2.647 1.00 91.25 93 ALA A CA 1
ATOM 711 C C . ALA A 1 93 ? -16.865 10.617 1.866 1.00 91.25 93 ALA A C 1
ATOM 713 O O . ALA A 1 93 ? -17.764 9.979 2.400 1.00 91.25 93 ALA A O 1
ATOM 714 N N . SER A 1 94 ? -16.476 10.358 0.613 1.00 90.75 94 SER A N 1
ATOM 715 C CA . SER A 1 94 ? -17.016 9.274 -0.215 1.00 90.75 94 SER A CA 1
ATOM 716 C C . SER A 1 94 ? -16.206 7.969 -0.121 1.00 90.75 94 SER A C 1
ATOM 718 O O . SER A 1 94 ? -16.394 7.085 -0.953 1.00 90.75 94 SER A O 1
ATOM 720 N N . GLY A 1 95 ? -15.244 7.869 0.803 1.00 87.88 95 GLY A N 1
ATOM 721 C CA . GLY A 1 95 ? -14.404 6.685 1.014 1.00 87.88 95 GLY A CA 1
ATOM 722 C C . GLY A 1 95 ? -13.242 6.510 0.028 1.00 87.88 95 GLY A C 1
ATOM 723 O O . GLY A 1 95 ? -12.559 5.487 0.077 1.00 87.88 95 GLY A O 1
ATOM 724 N N . LYS A 1 96 ? -12.983 7.479 -0.863 1.00 88.81 96 LYS A N 1
ATOM 725 C CA . LYS A 1 96 ? -11.867 7.391 -1.821 1.00 88.81 96 LYS A CA 1
ATOM 726 C C . LYS A 1 96 ? -10.543 7.670 -1.124 1.00 88.81 96 LYS A C 1
ATOM 728 O O . LYS A 1 96 ? -10.444 8.668 -0.420 1.00 88.81 96 LYS A O 1
ATOM 733 N N . ILE A 1 97 ? -9.528 6.843 -1.369 1.00 92.31 97 ILE A N 1
ATOM 734 C CA . ILE A 1 97 ? -8.171 7.052 -0.843 1.00 92.31 97 ILE A CA 1
ATOM 735 C C . ILE A 1 97 ? -7.633 8.400 -1.336 1.00 92.31 97 ILE A C 1
ATOM 737 O O . ILE A 1 97 ? -7.595 8.666 -2.539 1.00 92.31 97 ILE A O 1
ATOM 741 N N . LEU A 1 98 ? -7.184 9.238 -0.406 1.00 93.69 98 LEU A N 1
ATOM 742 C CA . LEU A 1 98 ? -6.538 10.517 -0.686 1.00 93.69 98 LEU A CA 1
ATOM 743 C C . LEU A 1 98 ? -5.026 10.304 -0.821 1.00 93.69 98 LEU A C 1
ATOM 745 O O . LEU A 1 98 ? -4.253 10.702 0.047 1.00 93.69 98 LEU A O 1
ATOM 749 N N . ARG A 1 99 ? -4.601 9.666 -1.922 1.00 92.31 99 ARG A N 1
ATOM 750 C CA . ARG A 1 99 ? -3.193 9.277 -2.168 1.00 92.31 99 ARG A CA 1
ATOM 751 C C . ARG A 1 99 ? -2.207 10.429 -2.028 1.00 92.31 99 ARG A C 1
ATOM 753 O O . ARG A 1 99 ? -1.126 10.239 -1.490 1.00 92.31 99 ARG A O 1
ATOM 760 N N . ARG A 1 100 ? -2.614 11.627 -2.451 1.00 91.56 100 ARG A N 1
ATOM 761 C CA . ARG A 1 100 ? -1.826 12.852 -2.312 1.00 91.56 100 ARG A CA 1
ATOM 762 C C . ARG A 1 100 ? -1.344 13.081 -0.876 1.00 91.56 100 ARG A C 1
ATOM 764 O O . ARG A 1 100 ? -0.188 13.426 -0.697 1.00 91.56 100 ARG A O 1
ATOM 771 N N . LEU A 1 101 ? -2.191 12.843 0.129 1.00 94.00 101 LEU A N 1
ATOM 772 C CA . LEU A 1 101 ? -1.812 13.036 1.533 1.00 94.00 101 LEU A CA 1
ATOM 773 C C . LEU A 1 101 ? -0.766 12.012 1.992 1.00 94.00 101 LEU A C 1
ATOM 775 O O . LEU A 1 101 ? 0.096 12.339 2.794 1.00 94.00 101 LEU A O 1
ATOM 779 N N . LEU A 1 102 ? -0.814 10.789 1.457 1.00 94.69 102 LEU A N 1
ATOM 780 C CA . LEU A 1 102 ? 0.194 9.760 1.732 1.00 94.69 102 LEU A CA 1
ATOM 781 C C . LEU A 1 102 ? 1.533 10.075 1.053 1.00 94.69 102 LEU A C 1
ATOM 783 O O . LEU A 1 102 ? 2.582 9.827 1.634 1.00 94.69 102 LEU A O 1
ATOM 787 N N . VAL A 1 103 ? 1.506 10.646 -0.156 1.00 93.62 103 VAL A N 1
ATOM 788 C CA . VAL A 1 103 ? 2.718 11.131 -0.839 1.00 93.62 103 VAL A CA 1
ATOM 789 C C . VAL A 1 103 ? 3.334 12.308 -0.079 1.00 93.62 103 VAL A C 1
ATOM 791 O O . VAL A 1 103 ? 4.539 12.319 0.140 1.00 93.62 103 VAL A O 1
ATOM 794 N N . GLU A 1 104 ? 2.518 13.269 0.363 1.00 93.44 104 GLU A N 1
ATOM 795 C CA . GLU A 1 104 ? 2.975 14.394 1.191 1.00 93.44 104 GLU A CA 1
ATOM 796 C C . GLU A 1 104 ? 3.563 13.902 2.528 1.00 93.44 104 GLU A C 1
ATOM 798 O O . GLU A 1 104 ? 4.610 14.391 2.945 1.00 93.44 104 GLU A O 1
ATOM 803 N N . GLN A 1 105 ? 2.943 12.899 3.166 1.00 93.19 105 GLN A N 1
ATOM 804 C CA . GLN A 1 105 ? 3.484 12.251 4.368 1.00 93.19 105 GLN A CA 1
ATOM 805 C C . GLN A 1 105 ? 4.844 11.597 4.098 1.00 93.19 105 GLN A C 1
ATOM 807 O O . GLN A 1 105 ? 5.764 11.796 4.884 1.00 93.19 105 GLN A O 1
ATOM 812 N N . GLU A 1 106 ? 4.993 10.857 2.994 1.00 93.38 106 GLU A N 1
ATOM 813 C CA . GLU A 1 106 ? 6.271 10.234 2.626 1.00 93.38 106 GLU A CA 1
ATOM 814 C C . GLU A 1 106 ? 7.377 11.273 2.433 1.00 93.38 106 GLU A C 1
ATOM 816 O O . GLU A 1 106 ? 8.479 11.124 2.952 1.00 93.38 106 GLU A O 1
ATOM 821 N N . GLN A 1 107 ? 7.070 12.346 1.707 1.00 90.38 107 GLN A N 1
ATOM 822 C CA . GLN A 1 107 ? 8.027 13.407 1.398 1.00 90.38 107 GLN A CA 1
ATOM 823 C C . GLN A 1 107 ? 8.427 14.227 2.627 1.00 90.38 107 GLN A C 1
ATOM 825 O O . GLN A 1 107 ? 9.515 14.783 2.643 1.00 90.38 107 GLN A O 1
ATOM 830 N N . ALA A 1 108 ? 7.569 14.317 3.645 1.00 88.06 108 ALA A N 1
ATOM 831 C CA . ALA A 1 108 ? 7.882 15.022 4.888 1.00 88.06 108 ALA A CA 1
ATOM 832 C C . ALA A 1 108 ? 8.827 14.235 5.816 1.00 88.06 108 ALA A C 1
ATOM 834 O O . ALA A 1 108 ? 9.364 14.811 6.763 1.00 88.06 108 ALA A O 1
ATOM 835 N N . VAL A 1 109 ? 8.988 12.928 5.584 1.00 75.56 109 VAL A N 1
ATOM 836 C CA . VAL A 1 109 ? 9.870 12.040 6.363 1.00 75.56 109 VAL A CA 1
ATOM 837 C C . VAL A 1 109 ? 11.260 11.902 5.715 1.00 75.56 109 VAL A C 1
ATOM 839 O O . VAL A 1 109 ? 12.197 11.477 6.392 1.00 75.56 109 VAL A O 1
ATOM 842 N N . GLN A 1 110 ? 11.401 12.272 4.436 1.00 57.94 110 GLN A N 1
ATOM 843 C CA . GLN A 1 110 ? 12.671 12.319 3.692 1.00 57.94 110 GLN A CA 1
ATOM 844 C C . GLN A 1 110 ? 13.415 13.642 3.905 1.00 57.94 110 GLN A C 1
ATOM 846 O O . GLN A 1 110 ? 14.663 13.582 3.982 1.00 57.94 110 GLN A O 1
#

pLDDT: mean 90.87, std 14.39, range [35.25, 98.62]

Sequence (110 aa):
DFYIVDRLKELIKYKGLQVAPAEIEATLLTHPAIADAAVIGKADEEAGEVPKAFVVLKGEATAAEIMTFIAERVAPHKRVREVEIIPQIPKSASGKILRRLLVEQEQAVQ